Protein AF-A0A1U9NJ39-F1 (afdb_monomer_lite)

Structure (mmCIF, N/CA/C/O backbone):
data_AF-A0A1U9NJ39-F1
#
_entry.id   AF-A0A1U9NJ39-F1
#
loop_
_atom_site.group_PDB
_atom_site.id
_atom_site.type_symbol
_atom_site.label_atom_id
_atom_site.label_alt_id
_atom_site.label_comp_id
_atom_site.label_asym_id
_atom_site.label_entity_id
_atom_site.label_seq_id
_atom_site.pdbx_PDB_ins_code
_atom_site.Cartn_x
_atom_site.Cartn_y
_atom_site.Cartn_z
_atom_site.occupancy
_atom_site.B_iso_or_equiv
_atom_site.auth_seq_id
_atom_site.auth_comp_id
_atom_site.auth_asym_id
_atom_site.auth_atom_id
_atom_site.pdbx_PDB_model_num
ATOM 1 N N . MET A 1 1 ? 2.722 6.226 -27.122 1.00 53.97 1 MET A N 1
ATOM 2 C CA . MET A 1 1 ? 4.194 6.256 -26.949 1.00 53.97 1 MET A CA 1
ATOM 3 C C . MET A 1 1 ? 4.805 7.628 -27.265 1.00 53.97 1 MET A C 1
ATOM 5 O O . MET A 1 1 ? 5.504 8.147 -26.411 1.00 53.97 1 MET A O 1
ATOM 9 N N . SER A 1 2 ? 4.499 8.268 -28.407 1.00 63.25 2 SER A N 1
ATOM 10 C CA . SER A 1 2 ? 5.140 9.537 -28.837 1.00 63.25 2 SER A CA 1
ATOM 11 C C . SER A 1 2 ? 4.822 10.802 -28.009 1.00 63.25 2 SER A C 1
ATOM 13 O O . SER A 1 2 ? 5.606 11.747 -28.014 1.00 63.25 2 SER A O 1
ATOM 15 N N . TRP A 1 3 ? 3.678 10.866 -27.319 1.00 74.94 3 TRP A N 1
ATOM 16 C CA . TRP A 1 3 ? 3.300 12.051 -26.525 1.00 74.94 3 TRP A CA 1
ATOM 17 C C . TRP A 1 3 ? 4.099 12.160 -25.220 1.00 74.94 3 TRP A C 1
ATOM 19 O O . TRP A 1 3 ? 4.539 13.239 -24.832 1.00 74.94 3 TRP A O 1
ATOM 29 N N . LEU A 1 4 ? 4.329 11.025 -24.552 1.00 72.69 4 LEU A N 1
ATOM 30 C CA . LEU A 1 4 ? 5.109 10.974 -23.314 1.00 72.69 4 LEU A CA 1
ATOM 31 C C . LEU A 1 4 ? 6.571 11.344 -23.573 1.00 72.69 4 LEU A C 1
ATOM 33 O O . LEU A 1 4 ? 7.150 12.110 -22.808 1.00 72.69 4 LEU A O 1
ATOM 37 N N . THR A 1 5 ? 7.144 10.877 -24.685 1.00 80.62 5 THR A N 1
ATOM 38 C CA . THR A 1 5 ? 8.508 11.250 -25.078 1.00 80.62 5 THR A CA 1
ATOM 39 C C . THR A 1 5 ? 8.614 12.740 -25.397 1.00 80.62 5 THR A C 1
ATOM 41 O O . THR A 1 5 ? 9.597 13.359 -25.008 1.00 80.62 5 THR A O 1
ATOM 44 N N . ALA A 1 6 ? 7.594 13.341 -26.021 1.00 81.38 6 ALA A N 1
ATOM 45 C CA . ALA A 1 6 ? 7.551 14.780 -26.288 1.00 81.38 6 ALA A CA 1
ATOM 46 C C . ALA A 1 6 ? 7.447 15.626 -25.004 1.00 81.38 6 ALA A C 1
ATOM 48 O O . ALA A 1 6 ? 8.125 16.639 -24.867 1.00 81.38 6 ALA A O 1
ATOM 49 N N . MET A 1 7 ? 6.642 15.200 -24.029 1.00 79.94 7 MET A N 1
ATOM 50 C CA . MET A 1 7 ? 6.552 15.879 -22.730 1.00 79.94 7 MET A CA 1
ATOM 51 C C . MET A 1 7 ? 7.875 15.811 -21.960 1.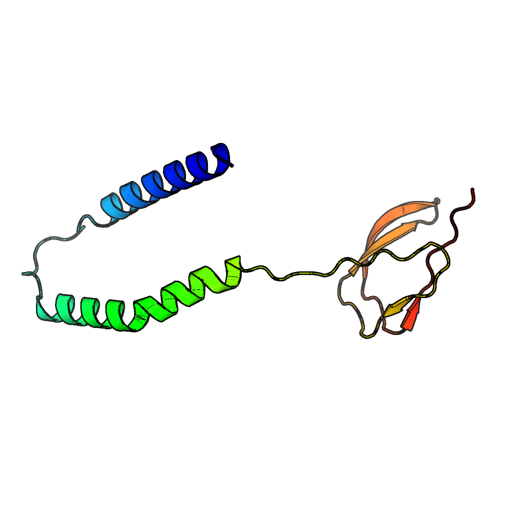00 79.94 7 MET A C 1
ATOM 53 O O . MET A 1 7 ? 8.346 16.823 -21.442 1.00 79.94 7 MET A O 1
ATOM 57 N N . VAL A 1 8 ? 8.517 14.640 -21.938 1.00 80.94 8 VAL A N 1
ATOM 58 C CA . VAL A 1 8 ? 9.809 14.456 -21.264 1.00 80.94 8 VAL A CA 1
ATOM 59 C C . VAL A 1 8 ? 10.902 15.305 -21.917 1.00 80.94 8 VAL A C 1
ATOM 61 O O . VAL A 1 8 ? 11.669 15.944 -21.199 1.00 80.94 8 VAL A O 1
ATOM 64 N N . THR A 1 9 ? 10.966 15.387 -23.251 1.00 80.62 9 THR A N 1
ATOM 65 C CA . THR A 1 9 ? 11.976 16.214 -23.935 1.00 80.62 9 THR A CA 1
ATOM 66 C C . THR A 1 9 ? 11.762 17.708 -23.713 1.00 80.62 9 THR A C 1
ATOM 68 O O . THR A 1 9 ? 12.738 18.441 -23.554 1.00 80.62 9 THR A O 1
ATOM 71 N N . VAL A 1 10 ? 10.512 18.174 -23.631 1.00 84.69 10 VAL A N 1
ATOM 72 C CA . VAL A 1 10 ? 10.202 19.569 -23.280 1.00 84.69 10 VAL A CA 1
ATOM 73 C C . VAL A 1 10 ? 10.661 19.885 -21.857 1.00 84.69 10 VAL A C 1
ATOM 75 O O . VAL A 1 10 ? 11.356 20.879 -21.648 1.00 84.69 10 VAL A O 1
ATOM 78 N N . ILE A 1 11 ? 10.347 19.020 -20.890 1.00 82.31 11 ILE A N 1
ATOM 79 C CA . ILE A 1 11 ? 10.746 19.203 -19.487 1.00 82.31 11 ILE A CA 1
ATOM 80 C C . ILE A 1 11 ? 12.274 19.190 -19.349 1.00 82.31 11 ILE A C 1
ATOM 82 O O . ILE A 1 11 ? 12.837 20.063 -18.687 1.00 82.31 11 ILE A O 1
ATOM 86 N N . LEU A 1 12 ? 12.956 18.255 -20.017 1.00 80.50 12 LEU A N 1
ATOM 87 C CA . LEU A 1 12 ? 14.416 18.162 -19.994 1.00 80.50 12 LEU A CA 1
ATOM 88 C C . LEU A 1 12 ? 15.064 19.422 -20.586 1.00 80.50 12 LEU A C 1
ATOM 90 O O . LEU A 1 12 ? 15.983 19.975 -19.991 1.00 80.50 12 LEU A O 1
ATOM 94 N N . ASN A 1 13 ? 14.548 19.929 -21.711 1.00 78.62 13 ASN A N 1
ATOM 95 C CA . ASN A 1 13 ? 15.051 21.153 -22.340 1.00 78.62 13 ASN A CA 1
ATOM 96 C C . ASN A 1 13 ? 14.867 22.393 -21.455 1.00 78.62 13 ASN A C 1
ATOM 98 O O . ASN A 1 13 ? 15.746 23.254 -21.411 1.00 78.62 13 ASN A O 1
ATOM 102 N N . VAL A 1 14 ? 13.746 22.490 -20.736 1.00 81.81 14 VAL A N 1
ATOM 103 C CA . VAL A 1 14 ? 13.501 23.586 -19.787 1.00 81.81 14 VAL A CA 1
ATOM 104 C C . VAL A 1 14 ? 14.451 23.490 -18.593 1.00 81.81 14 VAL A C 1
ATOM 106 O O . VAL A 1 14 ? 15.055 24.496 -18.222 1.00 81.81 14 VAL A O 1
ATOM 109 N N . LEU A 1 15 ? 14.646 22.293 -18.031 1.00 76.50 15 LEU A N 1
ATOM 110 C CA . LEU A 1 15 ? 15.564 22.065 -16.910 1.00 76.50 15 LEU A CA 1
ATOM 111 C C . LEU A 1 15 ? 17.026 22.325 -17.288 1.00 76.50 15 LEU A C 1
ATOM 113 O O . LEU A 1 15 ? 17.748 22.936 -16.503 1.00 76.50 15 LEU A O 1
ATOM 117 N N . LEU A 1 16 ? 17.451 21.927 -18.490 1.00 79.69 16 LEU A N 1
ATOM 118 C CA . LEU A 1 16 ? 18.803 22.178 -18.994 1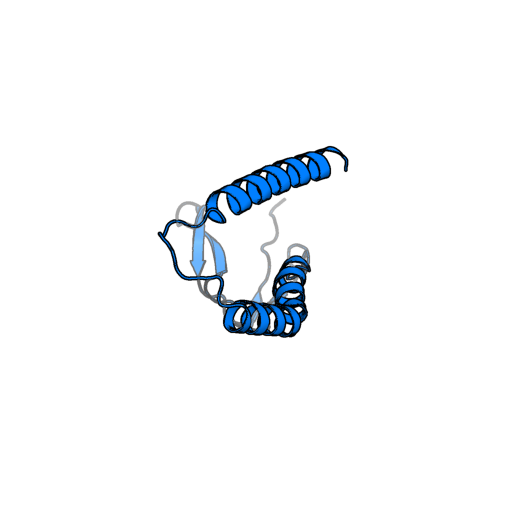.00 79.69 16 LEU A CA 1
ATOM 119 C C . LEU A 1 16 ? 19.055 23.676 -19.194 1.00 79.69 16 LEU A C 1
ATOM 121 O O . LEU A 1 16 ? 20.017 24.208 -18.643 1.00 79.69 16 LEU A O 1
ATOM 125 N N . LYS A 1 17 ? 18.146 24.389 -19.876 1.00 75.50 17 LYS A N 1
ATOM 126 C CA . LYS A 1 17 ? 18.253 25.850 -20.051 1.00 75.50 17 LYS A CA 1
ATOM 127 C C . LYS A 1 17 ? 18.205 26.605 -18.722 1.00 75.50 17 LYS A C 1
ATOM 129 O O . LYS A 1 17 ? 18.854 27.639 -18.562 1.00 75.50 17 LYS A O 1
ATOM 134 N N . TRP A 1 18 ? 17.440 26.107 -17.753 1.00 71.56 18 TRP A N 1
ATOM 135 C CA . TRP A 1 18 ? 17.383 26.687 -16.413 1.00 71.56 18 TRP A CA 1
ATOM 136 C C . TRP A 1 18 ? 18.665 26.418 -15.608 1.00 71.56 18 TRP A C 1
ATOM 138 O O . TRP A 1 18 ? 19.173 27.326 -14.947 1.00 71.56 18 TRP A O 1
ATOM 148 N N . GLY A 1 19 ? 19.235 25.215 -15.726 1.00 70.69 19 GLY A N 1
ATOM 149 C CA . GLY A 1 19 ? 20.528 24.844 -15.146 1.00 70.69 19 GLY A CA 1
ATOM 150 C C . GLY A 1 19 ? 21.686 25.679 -15.698 1.00 70.69 19 GLY A C 1
ATOM 151 O O . GLY A 1 19 ? 22.487 26.196 -14.922 1.00 70.69 19 GLY A O 1
ATOM 152 N N . GLU A 1 20 ? 21.720 25.919 -17.012 1.00 67.56 20 GLU A N 1
ATOM 153 C CA . GLU A 1 20 ? 22.684 26.830 -17.649 1.00 67.56 20 GLU A CA 1
ATOM 154 C C . GLU A 1 20 ? 22.548 28.269 -17.137 1.00 67.56 20 GLU A C 1
ATOM 156 O O . GLU A 1 20 ? 23.545 28.955 -16.910 1.00 67.56 20 GLU A O 1
ATOM 161 N N . LYS A 1 21 ? 21.318 28.737 -16.888 1.00 59.28 21 LYS A N 1
ATOM 162 C CA . LYS A 1 21 ? 21.083 30.086 -16.356 1.00 59.28 21 LYS A CA 1
ATOM 163 C C . LYS A 1 21 ? 21.556 30.231 -14.904 1.00 59.28 21 LYS A C 1
ATOM 165 O O . LYS A 1 21 ? 22.037 31.303 -14.545 1.00 59.28 21 LYS A O 1
ATOM 170 N N . ARG A 1 22 ? 21.470 29.165 -14.094 1.00 55.56 22 ARG A N 1
ATOM 171 C CA . ARG A 1 22 ? 22.055 29.093 -12.737 1.00 55.56 22 ARG A CA 1
ATOM 172 C C . ARG A 1 22 ? 23.573 28.906 -12.732 1.00 55.56 22 ARG A C 1
ATOM 174 O O . ARG A 1 22 ? 24.207 29.250 -11.744 1.00 55.56 22 ARG A O 1
ATOM 181 N N . SER A 1 23 ? 24.148 28.383 -13.814 1.00 55.75 23 SER A N 1
ATOM 182 C CA . SER A 1 23 ? 25.595 28.191 -13.975 1.00 55.75 23 SER A CA 1
ATOM 183 C C . SER A 1 23 ? 26.362 29.497 -14.215 1.00 55.75 23 SER A C 1
ATOM 185 O O . SER A 1 23 ? 27.594 29.471 -14.258 1.00 55.75 23 SER A O 1
ATOM 187 N N . LYS A 1 24 ? 25.679 30.633 -14.410 1.00 50.62 24 LYS A N 1
ATOM 188 C CA . LYS A 1 24 ? 26.365 31.917 -14.567 1.00 50.62 24 LYS A CA 1
ATOM 189 C C . LYS A 1 24 ? 26.999 32.319 -13.228 1.00 50.62 24 LYS A C 1
ATOM 191 O O . LYS A 1 24 ? 26.275 32.411 -12.237 1.00 50.62 24 LYS A O 1
ATOM 196 N N . PRO A 1 25 ? 28.323 32.541 -13.180 1.00 45.94 25 PRO A N 1
ATOM 197 C CA . PRO A 1 25 ? 29.015 32.865 -11.945 1.00 45.94 25 PRO A CA 1
ATOM 198 C C . PRO A 1 25 ? 28.552 34.243 -11.474 1.00 45.94 25 PRO A C 1
ATOM 200 O O . PRO A 1 25 ? 28.787 35.254 -12.127 1.00 45.94 25 PRO A O 1
ATOM 203 N N . SER A 1 26 ? 27.848 34.268 -1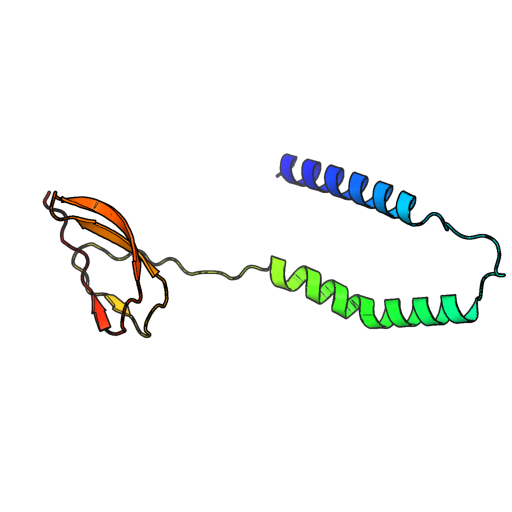0.349 1.00 46.06 26 SER A N 1
ATOM 204 C CA . SER A 1 26 ? 27.541 35.490 -9.617 1.00 46.06 26 SER A CA 1
ATOM 205 C C . SER A 1 26 ? 28.625 35.675 -8.563 1.00 46.06 26 SER A C 1
ATOM 207 O O . SER A 1 26 ? 28.363 35.344 -7.416 1.00 46.06 26 SER A O 1
ATOM 209 N N . CYS A 1 27 ? 29.832 36.089 -8.965 1.00 41.78 27 CYS A N 1
ATOM 210 C CA . CYS A 1 27 ? 30.826 36.775 -8.125 1.00 41.78 27 CYS A CA 1
ATOM 211 C C . CYS A 1 27 ? 32.037 37.211 -8.970 1.00 41.78 27 CYS A C 1
ATOM 213 O O . CYS A 1 27 ? 32.489 36.473 -9.845 1.00 41.78 27 CYS A O 1
ATOM 215 N N . GLU A 1 28 ? 32.533 38.408 -8.671 1.00 45.72 28 GLU A N 1
ATOM 216 C CA . GLU A 1 28 ? 33.744 39.044 -9.196 1.00 45.72 28 GLU A CA 1
ATOM 217 C C . GLU A 1 28 ? 35.023 38.268 -8.801 1.00 45.72 28 GLU A C 1
ATOM 219 O O . GLU A 1 28 ? 35.108 37.699 -7.714 1.00 45.72 28 GLU A O 1
ATOM 224 N N . ASP A 1 29 ? 35.965 38.230 -9.743 1.00 48.81 29 ASP A N 1
ATOM 225 C CA . ASP A 1 29 ? 37.328 37.681 -9.779 1.00 48.81 29 ASP A CA 1
ATOM 226 C C . ASP A 1 29 ? 37.931 36.927 -8.573 1.00 48.81 29 ASP A C 1
ATOM 228 O O . ASP A 1 29 ? 38.423 37.488 -7.596 1.00 48.81 29 ASP A O 1
ATOM 232 N N . GLY A 1 30 ? 38.127 35.624 -8.792 1.00 47.25 30 GLY A N 1
ATOM 233 C CA . GLY A 1 30 ? 39.344 34.916 -8.399 1.00 47.25 30 GLY A CA 1
ATOM 234 C C . GLY A 1 30 ? 39.825 34.111 -9.606 1.00 47.25 30 GLY A C 1
ATOM 235 O O . GLY A 1 30 ? 39.013 33.445 -10.252 1.00 47.25 30 GLY A O 1
ATOM 236 N N . SER A 1 31 ? 41.116 34.186 -9.955 1.00 51.75 31 SER A N 1
ATOM 237 C CA . SER A 1 31 ? 41.686 33.417 -11.075 1.00 51.75 31 SER A CA 1
ATOM 238 C C . SER A 1 31 ? 41.225 31.958 -10.998 1.00 51.75 31 SER A C 1
ATOM 240 O O . SER A 1 31 ? 41.244 31.418 -9.889 1.00 51.75 31 SER A O 1
ATOM 242 N N . PRO A 1 32 ? 40.823 31.312 -12.112 1.00 56.16 32 PRO A N 1
ATOM 243 C CA . PRO A 1 32 ? 40.260 29.971 -12.070 1.00 56.16 32 PRO A CA 1
ATOM 244 C C . PRO A 1 32 ? 41.236 29.043 -11.357 1.00 56.16 32 PRO A C 1
ATOM 246 O O . PRO A 1 32 ? 42.300 28.725 -11.890 1.00 56.16 32 PRO A O 1
ATOM 249 N N . ASP A 1 33 ? 40.877 28.641 -10.138 1.00 65.31 33 ASP A N 1
ATOM 250 C CA . ASP A 1 33 ? 41.629 27.675 -9.358 1.00 65.31 33 ASP A CA 1
ATOM 251 C C . ASP A 1 33 ? 41.484 26.322 -10.059 1.00 65.31 33 ASP A C 1
ATOM 253 O O . ASP A 1 33 ? 40.534 25.553 -9.859 1.00 65.31 33 ASP A O 1
ATOM 257 N N . LYS A 1 34 ? 42.423 26.079 -10.977 1.00 68.38 34 LYS A N 1
ATOM 258 C CA . LYS A 1 34 ? 42.479 24.879 -11.810 1.00 68.38 34 LYS A CA 1
ATOM 259 C C . LYS A 1 34 ? 42.602 23.628 -10.944 1.00 68.38 34 LYS A C 1
ATOM 261 O O . LYS A 1 34 ? 42.123 22.573 -11.362 1.00 68.38 34 LYS A O 1
ATOM 266 N N . ASP A 1 35 ? 43.170 23.739 -9.744 1.00 71.44 35 ASP A N 1
ATOM 267 C CA . ASP A 1 35 ? 43.338 22.618 -8.827 1.00 71.44 35 ASP A CA 1
ATOM 268 C C . ASP A 1 35 ? 42.035 22.267 -8.113 1.00 71.44 35 ASP A C 1
ATOM 270 O O . ASP A 1 35 ? 41.661 21.089 -8.071 1.00 71.44 35 ASP A O 1
ATOM 274 N N . THR A 1 36 ? 41.280 23.256 -7.633 1.00 71.69 36 THR A N 1
ATOM 275 C CA . THR A 1 36 ? 39.947 23.003 -7.064 1.00 71.69 36 THR A CA 1
ATOM 276 C C . THR A 1 36 ? 38.972 22.505 -8.129 1.00 71.69 36 THR A C 1
ATOM 278 O O . THR A 1 36 ? 38.242 21.537 -7.890 1.00 71.69 36 THR A O 1
ATOM 281 N N . ALA A 1 37 ? 39.023 23.058 -9.346 1.00 68.75 37 ALA A N 1
ATOM 282 C CA . ALA A 1 37 ? 38.216 22.583 -10.468 1.00 68.75 37 ALA A CA 1
ATOM 283 C C . ALA A 1 37 ? 38.533 21.122 -10.829 1.00 68.75 37 ALA A C 1
ATOM 285 O O . ALA A 1 37 ? 37.622 20.316 -11.030 1.00 68.75 37 ALA A O 1
ATOM 286 N N . LYS A 1 38 ? 39.817 20.741 -10.857 1.00 75.25 38 LYS A N 1
ATOM 287 C CA . LYS A 1 38 ? 40.250 19.367 -11.153 1.00 75.25 38 LYS A CA 1
ATOM 288 C C . LYS A 1 38 ? 39.868 18.389 -10.038 1.00 75.25 38 LYS A C 1
ATOM 290 O O . LYS A 1 38 ? 39.403 17.288 -10.335 1.00 75.25 38 LYS A O 1
ATOM 295 N N . LYS A 1 39 ? 39.982 18.796 -8.767 1.00 79.31 39 LYS A N 1
ATOM 296 C CA . LYS A 1 39 ? 39.522 18.011 -7.605 1.00 79.31 39 LYS A CA 1
ATOM 297 C C . LYS A 1 39 ? 38.014 17.786 -7.631 1.00 79.31 39 LYS A C 1
ATOM 299 O O . LYS A 1 39 ? 37.567 16.664 -7.399 1.00 79.31 39 LYS A O 1
ATOM 304 N N . LEU A 1 40 ? 37.237 18.819 -7.957 1.00 73.75 40 LEU A N 1
ATOM 305 C CA . LEU A 1 40 ? 35.787 18.704 -8.088 1.00 73.75 40 LEU A CA 1
ATOM 306 C C . LEU A 1 40 ? 35.415 17.761 -9.239 1.00 73.75 40 LEU A C 1
ATOM 308 O O . LEU A 1 40 ? 34.576 16.882 -9.063 1.00 73.75 40 LEU A O 1
ATOM 312 N N . ARG A 1 41 ? 36.100 17.870 -10.384 1.00 75.44 41 ARG A N 1
ATOM 313 C CA . ARG A 1 41 ? 35.884 16.988 -11.541 1.00 75.44 41 ARG A CA 1
ATOM 314 C C . ARG A 1 41 ? 36.173 15.523 -11.224 1.00 75.44 41 ARG A C 1
ATOM 316 O O . ARG A 1 41 ? 35.398 14.661 -11.628 1.00 75.44 41 ARG A O 1
ATOM 323 N N . ASN A 1 42 ? 37.243 15.244 -10.480 1.00 79.69 42 ASN A N 1
ATOM 324 C CA . ASN A 1 42 ? 37.553 13.886 -10.035 1.00 79.69 42 ASN A CA 1
ATOM 325 C C . ASN A 1 42 ? 36.498 13.362 -9.055 1.00 79.69 42 ASN A C 1
ATOM 327 O O . ASN A 1 42 ? 35.975 12.279 -9.277 1.00 79.69 42 ASN A O 1
ATOM 331 N N . LYS A 1 43 ? 36.080 14.159 -8.060 1.00 77.50 43 LYS A N 1
ATOM 332 C CA . LYS A 1 43 ? 35.011 13.749 -7.133 1.00 77.50 43 LYS A CA 1
ATOM 333 C C . LYS A 1 43 ? 33.685 13.476 -7.839 1.00 77.50 43 LYS A C 1
ATOM 335 O O . LYS A 1 43 ? 33.005 12.520 -7.475 1.00 77.50 43 LYS A O 1
ATOM 340 N N . ILE A 1 44 ? 33.327 14.290 -8.836 1.00 76.31 44 ILE A N 1
ATOM 341 C CA . ILE A 1 44 ? 32.136 14.069 -9.663 1.00 76.31 44 ILE A CA 1
ATOM 342 C C . ILE A 1 44 ? 32.290 12.773 -10.456 1.00 76.31 44 ILE A C 1
ATOM 344 O O . ILE A 1 44 ? 31.360 11.981 -10.461 1.00 76.31 44 ILE A O 1
ATOM 348 N N . LYS A 1 45 ? 33.449 12.520 -11.077 1.00 76.75 45 LYS A N 1
ATOM 349 C CA . LYS A 1 45 ? 33.693 11.280 -11.830 1.00 76.75 45 LYS A CA 1
ATOM 350 C C . LYS A 1 45 ? 33.587 10.038 -10.940 1.00 76.75 45 LYS A C 1
ATOM 352 O O . LYS A 1 45 ? 32.976 9.058 -11.352 1.00 76.75 45 LYS A O 1
ATOM 357 N N . ASP A 1 46 ? 34.113 10.117 -9.721 1.00 79.12 46 ASP A N 1
ATOM 358 C CA . ASP A 1 46 ? 34.106 9.011 -8.761 1.00 79.12 46 ASP A CA 1
ATOM 359 C C . ASP A 1 46 ? 32.701 8.748 -8.189 1.00 79.12 46 ASP A C 1
ATOM 361 O O . ASP A 1 46 ? 32.344 7.602 -7.930 1.00 79.12 46 ASP A O 1
ATOM 365 N N . HIS A 1 47 ? 31.864 9.785 -8.049 1.00 77.44 47 HIS A N 1
ATOM 366 C CA . HIS A 1 47 ? 30.499 9.657 -7.513 1.00 77.44 47 HIS A CA 1
ATOM 367 C C . HIS A 1 47 ? 29.395 9.611 -8.581 1.00 77.44 47 HIS A C 1
ATOM 369 O O . HIS A 1 47 ? 28.236 9.366 -8.242 1.00 77.44 47 HIS A O 1
ATOM 375 N N . TRP A 1 48 ? 29.722 9.805 -9.864 1.00 79.38 48 TRP A N 1
ATOM 376 C CA . TRP A 1 48 ? 28.748 9.832 -10.962 1.00 79.38 48 TRP A CA 1
ATOM 377 C C . TRP A 1 48 ? 27.962 8.524 -11.055 1.00 79.38 48 TRP A C 1
ATOM 379 O O . TRP A 1 48 ? 26.746 8.536 -11.225 1.00 79.38 48 TRP A O 1
ATOM 389 N N . PHE A 1 49 ? 28.646 7.391 -10.876 1.00 74.25 49 PHE A N 1
ATOM 390 C CA . PHE A 1 49 ? 28.024 6.068 -10.915 1.00 74.25 49 PHE A CA 1
ATOM 391 C C . PHE A 1 49 ? 27.036 5.856 -9.758 1.00 74.25 49 PHE A C 1
ATOM 393 O O . PHE A 1 49 ? 25.930 5.371 -9.981 1.00 74.25 49 PHE A O 1
ATOM 400 N N . CYS A 1 50 ? 27.385 6.288 -8.540 1.00 76.81 50 CYS A N 1
ATOM 401 C CA . CYS A 1 50 ? 26.479 6.238 -7.389 1.00 76.81 50 CYS A CA 1
ATOM 402 C C . CYS A 1 50 ? 25.259 7.145 -7.579 1.00 76.81 50 CYS A C 1
ATOM 404 O O . CYS A 1 50 ? 24.146 6.748 -7.241 1.00 76.81 50 CYS A O 1
ATOM 406 N N . PHE A 1 51 ? 25.446 8.337 -8.149 1.00 76.56 51 PHE A N 1
ATOM 407 C CA . PHE A 1 51 ? 24.344 9.259 -8.426 1.00 76.56 51 PHE A CA 1
ATOM 408 C C . PHE A 1 51 ? 23.395 8.710 -9.502 1.00 76.56 51 PHE A C 1
ATOM 410 O O . PHE A 1 51 ? 22.178 8.797 -9.359 1.00 76.56 51 PHE A O 1
ATOM 417 N N . LEU A 1 52 ? 23.944 8.078 -10.545 1.00 78.38 52 LEU A N 1
ATOM 418 C CA . LEU A 1 52 ? 23.166 7.413 -11.590 1.00 78.38 52 LEU A CA 1
ATOM 419 C C . LEU A 1 52 ? 22.344 6.244 -11.020 1.00 78.38 52 LEU A C 1
ATOM 421 O O . LEU A 1 52 ? 21.154 6.138 -11.301 1.00 78.38 52 LEU A O 1
ATOM 425 N N . ILE A 1 53 ? 22.947 5.398 -10.178 1.00 76.25 53 ILE A N 1
ATOM 426 C CA . ILE A 1 53 ? 22.256 4.271 -9.528 1.00 76.25 53 ILE A CA 1
ATOM 427 C C . ILE A 1 53 ? 21.150 4.774 -8.590 1.00 76.25 53 ILE A C 1
ATOM 429 O O . ILE A 1 53 ? 20.026 4.279 -8.658 1.00 76.25 53 ILE A O 1
ATOM 433 N N . LEU A 1 54 ? 21.432 5.791 -7.769 1.00 75.56 54 LEU A N 1
ATOM 434 C CA . LEU A 1 54 ? 20.450 6.407 -6.869 1.00 75.56 54 LEU A CA 1
ATOM 435 C C . LEU A 1 54 ? 19.231 6.952 -7.629 1.00 75.56 54 LEU A C 1
ATOM 437 O O . LEU A 1 54 ? 18.119 6.903 -7.115 1.00 75.56 54 LEU A O 1
ATOM 441 N N . LEU A 1 55 ? 19.431 7.463 -8.846 1.00 71.81 55 LEU A N 1
ATOM 442 C CA . LEU A 1 55 ? 18.362 8.019 -9.671 1.00 71.81 55 LEU A CA 1
ATOM 443 C C . LEU A 1 55 ? 17.557 6.935 -10.409 1.00 71.81 55 LEU A C 1
ATOM 445 O O . LEU A 1 55 ? 16.353 7.093 -10.595 1.00 71.81 55 LEU A O 1
ATOM 449 N N . VAL A 1 56 ? 18.193 5.826 -10.802 1.00 69.19 56 VAL A N 1
ATOM 450 C CA . VAL A 1 56 ? 17.562 4.745 -11.587 1.00 69.19 56 VAL A CA 1
ATOM 451 C C . VAL A 1 56 ? 16.811 3.732 -10.714 1.00 69.19 56 VAL A C 1
ATOM 453 O O . VAL A 1 56 ? 15.728 3.290 -11.091 1.00 69.19 56 VAL A O 1
ATOM 456 N N . VAL A 1 57 ? 17.331 3.375 -9.537 1.00 67.12 57 VAL A N 1
ATOM 457 C CA . VAL A 1 57 ? 16.718 2.369 -8.645 1.00 67.12 57 VAL A CA 1
ATOM 458 C C . VAL A 1 57 ? 15.286 2.716 -8.190 1.00 67.12 57 VAL A C 1
ATOM 460 O O . VAL A 1 57 ? 14.432 1.833 -8.264 1.00 67.12 57 VAL A O 1
ATOM 463 N N . PRO A 1 58 ? 14.940 3.952 -7.775 1.00 61.28 58 PRO A N 1
ATOM 464 C CA . PRO A 1 58 ? 13.567 4.264 -7.367 1.00 61.28 58 PRO A CA 1
ATOM 465 C C . PRO A 1 58 ? 12.571 4.282 -8.539 1.00 61.28 58 PRO A C 1
ATOM 467 O O . PRO A 1 58 ? 11.375 4.102 -8.320 1.00 61.28 58 PRO A O 1
ATOM 470 N N . LEU A 1 59 ? 13.040 4.446 -9.784 1.00 62.22 59 LEU A N 1
ATOM 471 C CA . LEU A 1 59 ? 12.196 4.366 -10.985 1.00 62.22 59 LEU A CA 1
ATOM 472 C C . LEU A 1 59 ? 11.813 2.920 -11.340 1.00 62.22 59 LEU A C 1
ATOM 474 O O . LEU A 1 59 ? 10.829 2.715 -12.046 1.00 62.22 59 LEU A O 1
ATOM 478 N N . ALA A 1 60 ? 12.544 1.921 -10.831 1.00 61.31 60 ALA A N 1
ATOM 479 C CA . ALA A 1 60 ? 12.261 0.504 -11.067 1.00 61.31 60 ALA A CA 1
ATOM 480 C C . ALA A 1 60 ? 11.056 -0.038 -10.266 1.00 61.31 60 ALA A C 1
ATOM 482 O O . ALA A 1 60 ? 10.674 -1.188 -10.458 1.00 61.31 60 ALA A O 1
ATOM 483 N N . GLY A 1 61 ? 10.417 0.800 -9.439 1.00 54.41 61 GLY A N 1
ATOM 484 C CA . GLY A 1 61 ? 9.080 0.563 -8.898 1.00 54.41 61 GLY A CA 1
ATOM 485 C C . GLY A 1 61 ? 9.015 -0.433 -7.737 1.00 54.41 61 GLY A C 1
ATOM 486 O O . GLY A 1 61 ? 9.351 -1.609 -7.853 1.00 54.41 61 GLY A O 1
ATOM 487 N N . CYS A 1 62 ? 8.469 0.016 -6.609 1.00 60.56 62 CYS A N 1
ATOM 488 C CA . CYS A 1 62 ? 7.978 -0.878 -5.564 1.00 60.56 62 CYS A CA 1
ATOM 489 C C . CYS A 1 62 ? 6.722 -1.599 -6.082 1.00 60.56 62 CYS A C 1
ATOM 491 O O . CYS A 1 62 ? 5.616 -1.068 -6.003 1.00 60.56 62 CYS A O 1
ATOM 493 N N . SER A 1 63 ? 6.892 -2.790 -6.660 1.00 56.19 63 SER A N 1
ATOM 494 C CA . SER A 1 63 ? 5.789 -3.592 -7.197 1.00 56.19 63 SER A CA 1
ATOM 495 C C . SER A 1 63 ? 4.930 -4.166 -6.066 1.00 56.19 63 SER A C 1
ATOM 497 O O . SER A 1 63 ? 5.298 -5.156 -5.434 1.00 56.19 63 SER A O 1
ATOM 499 N N . THR A 1 64 ? 3.758 -3.581 -5.824 1.00 65.38 64 THR A N 1
ATOM 500 C CA . THR A 1 64 ? 2.738 -4.159 -4.943 1.00 65.38 64 THR A CA 1
ATOM 501 C C . THR A 1 64 ? 1.905 -5.178 -5.726 1.00 65.38 64 THR A C 1
ATOM 503 O O . THR A 1 64 ? 1.349 -4.883 -6.781 1.00 65.38 64 THR A O 1
ATOM 506 N N . ARG A 1 65 ? 1.837 -6.423 -5.239 1.00 72.62 65 ARG A N 1
ATOM 507 C CA . ARG A 1 65 ? 1.034 -7.482 -5.865 1.00 72.62 65 ARG A CA 1
ATOM 508 C C . ARG A 1 65 ? -0.404 -7.389 -5.363 1.00 72.62 65 ARG A C 1
ATOM 510 O O . ARG A 1 65 ? -0.673 -7.733 -4.216 1.00 72.62 65 ARG A O 1
ATOM 517 N N . THR A 1 66 ? -1.323 -6.964 -6.222 1.00 76.31 66 THR A N 1
ATOM 518 C CA . THR A 1 66 ? -2.760 -7.023 -5.928 1.00 76.31 66 THR A CA 1
ATOM 519 C C . THR A 1 66 ? -3.266 -8.442 -6.170 1.00 76.31 66 THR A C 1
ATOM 521 O O . THR A 1 66 ? -3.075 -8.995 -7.252 1.00 76.31 66 THR A O 1
ATOM 524 N N . VAL A 1 67 ? -3.902 -9.041 -5.165 1.00 76.94 67 VAL A N 1
ATOM 525 C CA . VAL A 1 67 ? -4.553 -10.352 -5.271 1.00 76.94 67 VAL A CA 1
ATOM 526 C C . VAL A 1 67 ? -6.045 -10.148 -5.057 1.00 76.94 67 VAL A C 1
ATOM 528 O O . VAL A 1 67 ? -6.449 -9.580 -4.045 1.00 76.94 67 VAL A O 1
ATOM 531 N N . TYR A 1 68 ? -6.854 -10.585 -6.020 1.00 80.25 68 TYR A N 1
ATOM 532 C CA . TYR A 1 68 ? -8.306 -10.579 -5.889 1.00 80.25 68 TYR A CA 1
ATOM 533 C C . TYR A 1 68 ? -8.758 -11.827 -5.132 1.00 80.25 68 TYR A C 1
ATOM 535 O O . TYR A 1 68 ? -8.323 -12.934 -5.451 1.00 80.25 68 TYR A O 1
ATOM 543 N N . VAL A 1 69 ? -9.619 -11.640 -4.134 1.00 80.75 69 VAL A N 1
ATOM 544 C CA . VAL A 1 69 ? -10.166 -12.722 -3.313 1.00 80.75 69 VAL A CA 1
ATOM 545 C C . VAL A 1 69 ? -11.673 -12.795 -3.560 1.00 80.75 69 VAL A C 1
ATOM 547 O O . VAL A 1 69 ? -12.335 -11.761 -3.467 1.00 80.75 69 VAL A O 1
ATOM 550 N N . PRO A 1 70 ? -12.225 -13.980 -3.873 1.00 81.12 70 PRO A N 1
ATOM 551 C CA . PRO A 1 70 ? -13.663 -14.137 -4.058 1.00 81.12 70 PRO A CA 1
ATOM 552 C C . PRO A 1 70 ? -14.436 -13.900 -2.750 1.00 81.12 70 PRO A C 1
ATOM 554 O O . PRO A 1 70 ? -13.921 -14.136 -1.654 1.00 81.12 70 PRO A O 1
ATOM 557 N N . ALA A 1 71 ? -15.688 -13.447 -2.866 1.00 83.38 71 ALA A N 1
ATOM 558 C CA . ALA A 1 71 ? -16.572 -13.250 -1.718 1.00 83.38 71 ALA A CA 1
ATOM 559 C C . ALA A 1 71 ? -16.749 -14.557 -0.924 1.00 83.38 71 ALA A C 1
ATOM 561 O O . ALA A 1 71 ? -16.796 -15.645 -1.498 1.00 83.38 71 ALA A O 1
ATOM 562 N N . GLY A 1 72 ? -16.799 -14.459 0.406 1.00 80.38 72 GLY A N 1
ATOM 563 C CA . GLY A 1 72 ? -16.908 -15.618 1.296 1.00 80.38 72 GLY A CA 1
ATOM 564 C C . GLY A 1 72 ? -15.625 -16.438 1.492 1.00 80.38 72 GLY A C 1
ATOM 565 O O . GLY A 1 72 ? -15.588 -17.268 2.400 1.00 80.38 72 GLY A O 1
ATOM 566 N N . ALA A 1 73 ? -14.553 -16.214 0.720 1.00 83.12 73 ALA A N 1
ATOM 567 C CA . ALA A 1 73 ? -13.290 -16.915 0.948 1.00 83.12 73 ALA A CA 1
ATOM 568 C C . ALA A 1 73 ? -12.508 -16.313 2.134 1.00 83.12 73 ALA A C 1
ATOM 570 O O . ALA A 1 73 ? -12.397 -15.086 2.246 1.00 83.12 73 ALA A O 1
ATOM 571 N N . PRO A 1 74 ? -11.932 -17.154 3.014 1.00 87.00 74 PRO A N 1
ATOM 572 C CA . PRO A 1 74 ? -11.153 -16.680 4.146 1.00 87.00 74 PRO A CA 1
ATOM 573 C C . PRO A 1 74 ? -9.765 -16.192 3.704 1.00 87.00 74 PRO A C 1
ATOM 575 O O . PRO A 1 74 ? -9.042 -16.874 2.976 1.00 87.00 74 PRO A O 1
ATOM 578 N N . VAL A 1 75 ? -9.363 -15.025 4.201 1.00 87.94 75 VAL A N 1
ATOM 579 C CA . VAL A 1 75 ? -8.042 -14.415 4.002 1.00 87.94 75 VAL A CA 1
ATOM 580 C C . VAL A 1 75 ? -7.328 -14.336 5.336 1.00 87.94 75 VAL A C 1
ATOM 582 O O . VAL A 1 75 ? -7.896 -13.870 6.321 1.00 87.94 75 VAL A O 1
ATOM 585 N N . ARG A 1 76 ? -6.058 -14.743 5.371 1.00 89.75 76 AR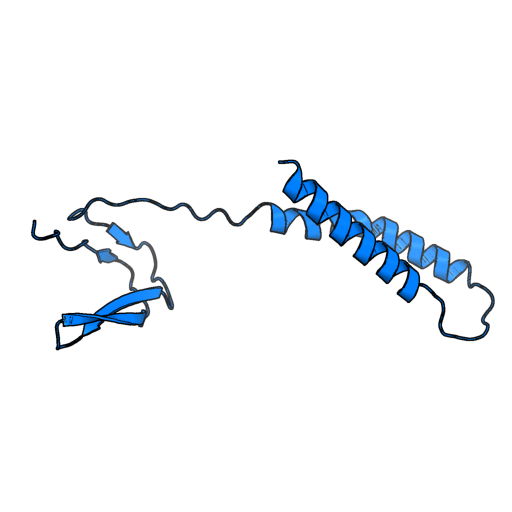G A N 1
ATOM 586 C CA . ARG A 1 76 ? -5.220 -14.571 6.556 1.00 89.75 76 ARG A CA 1
ATOM 587 C C . ARG A 1 76 ? -4.266 -13.399 6.388 1.00 89.75 76 ARG A C 1
ATOM 589 O O . ARG A 1 76 ? -3.439 -13.402 5.477 1.00 89.75 76 ARG A O 1
ATOM 596 N N . LEU A 1 77 ? -4.317 -12.450 7.317 1.00 90.25 77 LEU A N 1
ATOM 597 C CA . LEU A 1 77 ? -3.270 -11.448 7.478 1.00 90.25 77 LEU A CA 1
ATOM 598 C C . LEU A 1 77 ? -2.113 -12.073 8.256 1.00 90.25 77 LEU A C 1
ATOM 600 O O . LEU A 1 77 ? -2.298 -12.556 9.375 1.00 90.25 77 LEU A O 1
ATOM 604 N N . ARG A 1 78 ? -0.929 -12.107 7.633 1.00 91.75 78 ARG A N 1
ATOM 605 C CA . ARG A 1 78 ? 0.292 -12.661 8.241 1.00 91.75 78 ARG A CA 1
ATOM 606 C C . ARG A 1 78 ? 0.808 -11.797 9.386 1.00 91.75 78 ARG A C 1
ATOM 608 O O . ARG A 1 78 ? 1.396 -12.329 10.314 1.00 91.75 78 ARG A O 1
ATOM 615 N N . GLU A 1 79 ? 0.606 -10.493 9.271 1.00 92.12 79 GLU A N 1
ATOM 616 C CA . GLU A 1 79 ? 1.105 -9.471 10.18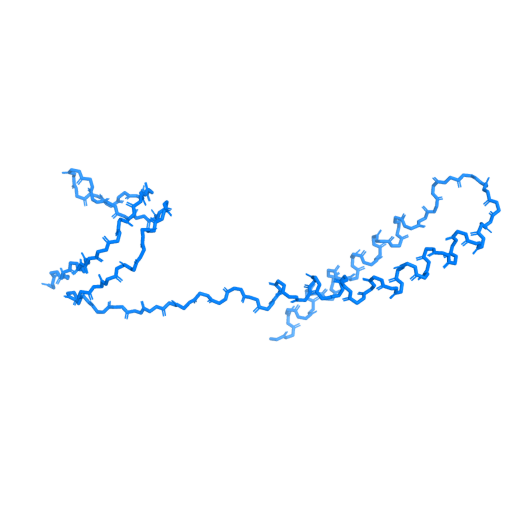1 1.00 92.12 79 GLU A CA 1
ATOM 617 C C . GLU A 1 79 ? 0.016 -8.414 10.368 1.00 92.12 79 GLU A C 1
ATOM 619 O O . GLU A 1 79 ? -0.866 -8.251 9.517 1.00 92.12 79 GLU A O 1
ATOM 624 N N . THR A 1 80 ? 0.096 -7.676 11.473 1.00 93.31 80 THR A N 1
ATOM 625 C CA . THR A 1 80 ? -0.810 -6.556 11.735 1.00 93.31 80 THR A CA 1
ATOM 626 C C . THR A 1 80 ? -0.544 -5.421 10.746 1.00 93.31 80 THR A C 1
ATOM 628 O O . THR A 1 80 ? 0.537 -4.828 10.748 1.00 93.31 80 THR A O 1
ATOM 631 N N . ILE A 1 81 ? -1.542 -5.064 9.937 1.00 91.12 81 ILE A N 1
ATOM 632 C CA . ILE A 1 81 ? -1.441 -3.938 9.006 1.00 91.12 81 ILE A CA 1
ATOM 633 C C . ILE A 1 81 ? -1.769 -2.657 9.763 1.00 91.12 81 ILE A C 1
ATOM 635 O O . ILE A 1 81 ? -2.916 -2.406 10.136 1.00 91.12 81 ILE A O 1
ATOM 639 N N . LYS A 1 82 ? -0.748 -1.831 9.982 1.00 94.94 82 LYS A N 1
ATOM 640 C CA . LYS A 1 82 ? -0.887 -0.548 10.669 1.00 94.94 82 LYS A CA 1
ATOM 641 C C . LYS A 1 82 ? -1.524 0.509 9.772 1.00 94.94 82 LYS A C 1
ATOM 643 O O . LYS A 1 82 ? -1.165 0.628 8.601 1.00 94.94 82 LYS A O 1
ATOM 648 N N . ASN A 1 83 ? -2.417 1.316 10.345 1.00 93.12 83 ASN A N 1
ATOM 649 C CA . ASN A 1 83 ? -3.027 2.479 9.695 1.00 93.12 83 ASN A CA 1
ATOM 650 C C . ASN A 1 83 ? -3.703 2.157 8.342 1.00 93.12 83 ASN A C 1
ATOM 652 O O . ASN A 1 83 ? -3.615 2.927 7.377 1.00 93.12 83 ASN A O 1
ATOM 656 N N . ALA A 1 84 ? -4.353 0.995 8.257 1.00 92.06 84 ALA A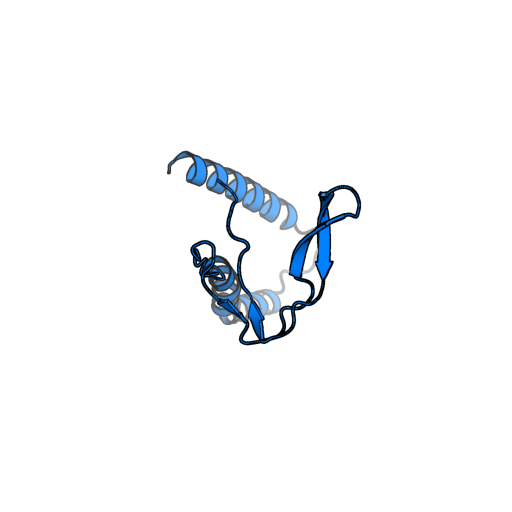 N 1
ATOM 657 C CA . ALA A 1 84 ? -5.046 0.541 7.063 1.00 92.06 84 ALA A CA 1
ATOM 658 C C . ALA A 1 84 ? -6.262 1.431 6.777 1.00 92.06 84 ALA A C 1
ATOM 660 O O . ALA A 1 84 ? -7.031 1.768 7.678 1.00 92.06 84 ALA A O 1
ATOM 661 N N . LYS A 1 85 ? -6.448 1.803 5.506 1.00 91.94 85 LYS A N 1
ATOM 662 C CA . LYS A 1 85 ? -7.650 2.512 5.047 1.00 91.94 85 LYS A CA 1
ATOM 663 C C . LYS A 1 85 ? -8.794 1.511 4.959 1.00 91.94 85 LYS A C 1
ATOM 665 O O . LYS A 1 85 ? -8.683 0.530 4.228 1.00 91.94 85 LYS A O 1
ATOM 670 N N . VAL A 1 86 ? -9.873 1.773 5.679 1.00 89.31 86 VAL A N 1
ATOM 671 C CA . VAL A 1 86 ? -11.025 0.873 5.765 1.00 89.31 86 VAL A CA 1
ATOM 672 C C . VAL A 1 86 ? -12.315 1.641 5.525 1.00 89.31 86 VAL A C 1
ATOM 674 O O . VAL A 1 86 ? -12.391 2.843 5.779 1.00 89.31 86 VAL A O 1
ATOM 677 N N . TRP A 1 87 ? -13.328 0.930 5.047 1.00 88.00 87 TRP A N 1
ATOM 678 C CA . TRP A 1 87 ? -14.700 1.416 4.989 1.00 88.00 87 TRP A CA 1
ATOM 679 C C . TRP A 1 87 ? -15.471 0.770 6.133 1.00 88.00 87 TRP A C 1
ATOM 681 O O . TRP A 1 87 ? -15.461 -0.453 6.266 1.00 88.00 87 TRP A O 1
ATOM 691 N N . VAL A 1 88 ? -16.100 1.584 6.974 1.00 85.75 88 VAL A N 1
ATOM 692 C CA . VAL A 1 88 ? -16.876 1.132 8.133 1.00 85.75 88 VAL A CA 1
ATOM 693 C C . VAL A 1 88 ? -18.320 1.554 7.920 1.00 85.75 88 VAL A C 1
ATOM 695 O O . VAL A 1 88 ? -18.565 2.669 7.470 1.00 85.75 88 VAL A O 1
ATOM 698 N N . LYS A 1 89 ? -19.275 0.677 8.226 1.00 84.56 89 LYS A N 1
ATOM 699 C CA . LYS A 1 89 ? -20.688 1.062 8.258 1.00 84.56 89 LYS A CA 1
ATOM 700 C C . LYS A 1 89 ? -20.994 1.754 9.583 1.00 84.56 89 LYS A C 1
ATOM 702 O O . LYS A 1 89 ? -20.638 1.228 10.638 1.00 84.56 89 LYS A O 1
ATOM 707 N N . ASP A 1 90 ? -21.612 2.927 9.530 1.00 88.94 90 ASP A N 1
ATOM 708 C CA . ASP A 1 90 ? -22.087 3.623 10.725 1.00 88.94 90 ASP A CA 1
ATOM 709 C C . ASP A 1 90 ? -23.386 2.996 11.276 1.00 88.94 90 ASP A C 1
ATOM 711 O O . ASP A 1 90 ? -23.863 1.967 10.790 1.00 88.94 90 ASP A O 1
ATOM 715 N N . LYS A 1 91 ? -23.966 3.594 12.327 1.00 90.88 91 LYS A N 1
ATOM 716 C CA . LYS A 1 91 ? -25.208 3.084 12.944 1.00 90.88 91 LYS A CA 1
ATOM 717 C C . LYS A 1 91 ? -26.421 3.192 12.013 1.00 90.88 91 LYS A C 1
ATOM 719 O O . LYS A 1 91 ? -27.437 2.556 12.274 1.00 90.88 91 LYS A O 1
ATOM 724 N N . GLN A 1 92 ? -26.325 4.018 10.981 1.00 86.69 92 GLN A N 1
ATOM 725 C CA . GLN A 1 92 ? -27.352 4.308 9.995 1.00 86.69 92 GLN A CA 1
ATOM 726 C C . GLN A 1 92 ? -27.180 3.446 8.734 1.00 86.69 92 GLN A C 1
ATOM 728 O O . GLN A 1 92 ? -28.070 3.422 7.891 1.00 86.69 92 GLN A O 1
ATOM 733 N N . GLY A 1 93 ? -26.084 2.686 8.642 1.00 86.00 93 GLY A N 1
ATOM 734 C CA . GLY A 1 93 ? -25.769 1.803 7.523 1.00 86.00 93 GLY A CA 1
ATOM 735 C C . GLY A 1 93 ? -24.935 2.458 6.419 1.00 86.00 93 GLY A C 1
ATOM 736 O O . GLY A 1 93 ? -24.591 1.772 5.454 1.00 86.00 93 GLY A O 1
ATOM 737 N N . GLU A 1 94 ? -24.557 3.728 6.566 1.00 86.56 94 GLU A N 1
ATOM 738 C CA . GLU A 1 94 ? -23.765 4.468 5.585 1.00 86.56 94 GLU A CA 1
ATOM 739 C C . GLU A 1 94 ? -22.283 4.084 5.669 1.00 86.56 94 GLU A C 1
ATOM 741 O O . GLU A 1 94 ? -21.727 3.858 6.747 1.00 86.56 94 GLU A O 1
ATOM 746 N N . THR A 1 95 ? -21.611 4.005 4.518 1.00 89.31 95 THR A N 1
ATOM 747 C CA . THR A 1 95 ? -20.183 3.667 4.456 1.00 89.31 95 THR A CA 1
ATOM 748 C C . THR A 1 95 ? -19.316 4.897 4.698 1.00 89.31 95 THR A C 1
ATOM 750 O O . THR A 1 95 ? -19.234 5.789 3.854 1.00 89.31 95 THR A O 1
ATOM 753 N N . VAL A 1 96 ? -18.597 4.914 5.815 1.00 90.12 96 VAL A N 1
ATOM 754 C CA . VAL A 1 96 ? -17.691 5.994 6.212 1.00 90.12 96 VAL A CA 1
ATOM 755 C C . VAL A 1 96 ? -16.238 5.542 6.067 1.00 90.12 96 VAL A C 1
ATOM 757 O O . VAL A 1 96 ? -15.863 4.433 6.459 1.00 90.12 96 VAL A O 1
ATOM 760 N N . ALA A 1 97 ? -15.397 6.406 5.497 1.00 92.75 97 ALA A N 1
ATOM 761 C CA . ALA A 1 97 ? -13.964 6.156 5.380 1.00 92.75 97 ALA A CA 1
ATOM 762 C C . ALA A 1 97 ? -13.267 6.339 6.737 1.00 92.75 97 ALA A C 1
ATOM 764 O O . ALA A 1 97 ? -13.403 7.377 7.384 1.00 92.75 97 ALA A O 1
ATOM 765 N N . GLY A 1 98 ? -12.465 5.355 7.133 1.00 89.50 98 GLY A N 1
ATOM 766 C CA . GLY A 1 98 ? -11.695 5.370 8.370 1.00 89.50 98 GLY A CA 1
ATOM 767 C C . GLY A 1 98 ? -10.267 4.872 8.180 1.00 89.50 98 GLY A C 1
ATOM 768 O O . GLY A 1 98 ? -9.874 4.381 7.116 1.00 89.50 98 GLY A O 1
ATOM 769 N N . LYS A 1 99 ? -9.473 5.002 9.241 1.00 92.94 99 LYS A N 1
ATOM 770 C CA . LYS A 1 99 ? -8.152 4.387 9.348 1.00 92.94 99 LYS A CA 1
ATOM 771 C C . LYS A 1 99 ? -8.059 3.640 10.666 1.00 92.94 99 LYS A C 1
ATOM 773 O O . LYS A 1 99 ? -8.387 4.210 11.703 1.00 92.94 99 LYS A O 1
ATOM 778 N N . MET A 1 100 ? -7.618 2.389 10.619 1.00 93.94 100 MET A N 1
ATOM 779 C CA . MET A 1 100 ? -7.409 1.581 11.819 1.00 93.94 100 MET A CA 1
ATOM 780 C C . MET A 1 100 ? -6.308 0.547 11.614 1.00 93.94 100 MET A C 1
ATOM 782 O O . MET A 1 100 ? -5.920 0.249 10.485 1.00 93.94 100 MET A O 1
ATOM 786 N N . ASP A 1 101 ? -5.806 -0.003 12.711 1.00 95.06 101 ASP A N 1
ATOM 787 C CA . ASP A 1 101 ? -4.891 -1.137 12.670 1.00 95.06 101 ASP A CA 1
ATOM 788 C C . ASP A 1 101 ? -5.692 -2.431 12.491 1.00 95.06 101 ASP A C 1
ATOM 790 O O . ASP A 1 101 ? -6.605 -2.708 13.269 1.00 95.06 101 ASP A O 1
ATOM 794 N N . LEU A 1 102 ? -5.342 -3.230 11.483 1.00 93.44 102 LEU A N 1
ATOM 795 C CA . LEU A 1 102 ? -5.933 -4.549 11.260 1.00 93.44 102 LEU A CA 1
ATOM 796 C C . LEU A 1 102 ? -5.023 -5.614 11.872 1.00 93.44 102 LEU A C 1
ATOM 798 O O . LEU A 1 102 ? -3.923 -5.808 11.348 1.00 93.44 102 LEU A O 1
ATOM 802 N N . PRO A 1 103 ? -5.428 -6.291 12.962 1.00 94.56 103 PRO A N 1
ATOM 803 C CA . PRO A 1 103 ? -4.599 -7.315 13.583 1.00 94.56 103 PRO A CA 1
ATOM 804 C C . PRO A 1 103 ? -4.362 -8.502 12.646 1.00 94.56 103 PRO A C 1
ATOM 806 O O . PRO A 1 103 ? -5.133 -8.766 11.721 1.00 94.56 103 PRO A O 1
ATOM 809 N N . GLU A 1 104 ? -3.293 -9.244 12.899 1.00 94.06 104 GLU A N 1
ATOM 810 C CA . GLU A 1 104 ? -3.080 -10.537 12.253 1.00 94.06 104 GLU A CA 1
ATOM 811 C C . GLU A 1 104 ? -4.216 -11.515 12.578 1.00 94.06 104 GLU A C 1
ATOM 813 O O . GLU A 1 104 ? -4.810 -11.472 13.657 1.00 94.06 104 GLU A O 1
ATOM 818 N N . GLY A 1 105 ? -4.533 -12.403 11.638 1.00 93.25 105 GLY A N 1
ATOM 819 C CA . GLY A 1 105 ? -5.622 -13.357 11.823 1.00 93.25 105 GLY A CA 1
ATOM 820 C C . GLY A 1 105 ? -6.415 -13.635 10.559 1.00 93.25 105 GLY A C 1
ATOM 821 O O . GLY A 1 105 ? -6.015 -13.259 9.456 1.00 93.25 105 GLY A O 1
ATOM 822 N N . TRP A 1 106 ? -7.523 -14.345 10.736 1.00 92.06 106 TRP A N 1
ATOM 823 C CA . TRP A 1 106 ? -8.433 -14.736 9.666 1.00 92.06 106 TRP A CA 1
ATOM 824 C C . TRP A 1 106 ? -9.566 -13.725 9.512 1.00 92.06 106 TRP A C 1
ATOM 826 O O . TRP A 1 106 ? -10.193 -13.336 10.493 1.00 92.06 106 TRP A O 1
ATOM 836 N N . TYR A 1 107 ? -9.839 -13.347 8.267 1.00 89.81 107 TYR A N 1
ATOM 837 C CA . TYR A 1 107 ? -10.891 -12.421 7.870 1.00 89.81 107 TYR A CA 1
ATOM 838 C C . TYR A 1 107 ? -11.709 -13.028 6.740 1.00 89.81 107 TYR A C 1
ATOM 840 O O . TYR A 1 107 ? -11.170 -13.724 5.881 1.00 89.81 107 TYR A O 1
ATOM 848 N N . CYS A 1 108 ? -13.000 -12.722 6.713 1.00 85.00 108 CYS A N 1
ATOM 849 C CA . CYS A 1 108 ? -13.911 -13.180 5.674 1.00 85.00 108 CYS A CA 1
ATOM 850 C C . CYS A 1 108 ? -14.563 -11.961 5.029 1.00 85.00 108 CYS A C 1
ATOM 852 O O . CYS A 1 108 ? -15.027 -11.060 5.731 1.00 85.00 108 CYS A O 1
ATOM 854 N N . LEU A 1 109 ? -14.603 -11.933 3.698 1.00 81.19 109 LEU A N 1
ATOM 855 C CA . LEU A 1 109 ? -15.423 -10.962 2.983 1.00 81.19 109 LEU A CA 1
ATOM 856 C C . LEU A 1 109 ? -16.900 -11.326 3.186 1.00 81.19 109 LEU A C 1
ATOM 858 O O . LEU A 1 109 ? -17.234 -12.510 3.062 1.00 81.19 109 LEU A O 1
ATOM 862 N N . PRO A 1 110 ? -17.775 -10.348 3.483 1.00 77.00 110 PRO A N 1
ATOM 863 C CA . PRO A 1 110 ? -19.204 -10.606 3.539 1.00 77.00 110 PRO A CA 1
ATOM 864 C C . PRO A 1 110 ? -19.672 -11.135 2.181 1.00 77.00 110 PRO A C 1
ATOM 866 O O . PRO A 1 110 ? -19.173 -10.715 1.134 1.00 77.00 110 PRO A O 1
ATOM 869 N N . LEU A 1 111 ? -20.614 -12.073 2.207 1.00 79.12 111 LEU A N 1
ATOM 870 C CA . LEU A 1 111 ? -21.325 -12.472 1.000 1.00 79.12 111 LEU A CA 1
ATOM 871 C C . LEU A 1 111 ? -22.162 -11.269 0.554 1.00 79.12 111 LEU A C 1
ATOM 873 O O . LEU A 1 111 ? -22.825 -10.643 1.383 1.00 79.12 111 LEU A O 1
ATOM 877 N N . SER A 1 112 ? -22.080 -10.901 -0.722 1.00 68.38 112 SER A N 1
ATOM 878 C CA . SER A 1 112 ? -23.076 -10.009 -1.303 1.00 68.38 112 SER A CA 1
ATOM 879 C C . SER A 1 112 ? -24.420 -10.729 -1.239 1.00 68.38 112 SER A C 1
ATOM 881 O O . SER A 1 112 ? -24.523 -11.870 -1.687 1.00 68.38 112 SER A O 1
ATOM 883 N N . GLU A 1 113 ? -25.416 -10.101 -0.617 1.00 63.72 113 GLU A N 1
ATOM 884 C CA . GLU A 1 113 ? -26.807 -10.498 -0.819 1.00 63.72 113 GLU A CA 1
ATOM 885 C C . GLU A 1 113 ? -27.138 -10.119 -2.266 1.00 63.72 113 GLU A C 1
ATOM 887 O O . GLU A 1 113 ? -27.173 -8.931 -2.592 1.00 63.72 113 GLU A O 1
ATOM 892 N N . ASP A 1 114 ? -27.232 -11.125 -3.136 1.00 58.22 114 ASP A N 1
ATOM 893 C CA . ASP A 1 114 ? -27.806 -10.975 -4.475 1.00 58.22 114 ASP A CA 1
ATOM 894 C C . ASP A 1 114 ? -29.320 -10.716 -4.378 1.00 58.22 114 ASP A C 1
ATOM 896 O O . ASP A 1 114 ? -29.984 -11.383 -3.545 1.00 58.22 114 ASP A O 1
#

Sequence (114 aa):
MSWLTAMVTVILNVLLKWGEKRSKPSCEDGSPDKDTAKKLRNKIKDHWFCFLILLVVPLAGCSTRTVYVPAGAPVRLRETIKNAKVWVKDKQGETVAGKMDLPEGWYCLPLSED

Secondary structure (DSSP, 8-state):
-HHHHHHHHHHHHHHHHHHHHHTS--S------HHHHHHHHHHHHHHHHHHHHHHHGGGG----------TT-EEEESS-EEEEEEEEE-TTS-EEEEEEEE-SEEEEPPPP--

Foldseek 3Di:
DVVVVVVVVVVVVVVVVVVVVVPPDPDDDDDPPVVVVVVVVVVCVVCVVVVVCVVVVPVVDPDDDDDDDDAFDKDWDPAWDAQDWDWDQDPVRDTDIDTGIHGTDIDGHHDPPD

Radius of gyration: 27.4 Å; chains: 1; bounding box: 71×56×42 Å

Organism: NCBI:txid1936003

pLDDT: mean 76.45, std 13.24, range [41.78, 95.06]